Protein AF-A0A371BS45-F1 (afdb_monomer)

Structure (mmCIF, N/CA/C/O backbone):
data_AF-A0A371BS45-F1
#
_entry.id   AF-A0A371BS45-F1
#
loop_
_atom_site.group_PDB
_atom_site.id
_atom_site.type_symbol
_atom_site.label_atom_id
_atom_site.label_alt_id
_atom_site.label_comp_id
_atom_site.label_asym_id
_atom_site.label_entity_id
_atom_site.label_seq_id
_atom_site.pdbx_PDB_ins_code
_atom_site.Cartn_x
_atom_site.Cartn_y
_atom_site.Cartn_z
_atom_site.occupancy
_atom_site.B_iso_or_equiv
_atom_site.auth_seq_id
_atom_site.auth_comp_id
_atom_site.auth_asym_id
_atom_site.auth_atom_id
_atom_site.pdbx_PDB_model_num
ATOM 1 N N . MET A 1 1 ? 45.800 -14.787 -50.509 1.00 56.38 1 MET A N 1
ATOM 2 C CA . MET A 1 1 ? 44.496 -14.450 -49.910 1.00 56.38 1 MET A CA 1
ATOM 3 C C . MET A 1 1 ? 43.762 -13.624 -50.936 1.00 56.38 1 MET A C 1
ATOM 5 O O . MET A 1 1 ? 44.304 -12.609 -51.360 1.00 56.38 1 MET A O 1
ATOM 9 N N . ASP A 1 2 ? 42.643 -14.137 -51.428 1.00 78.75 2 ASP A N 1
ATOM 10 C CA . ASP A 1 2 ? 41.939 -13.562 -52.573 1.00 78.75 2 ASP A CA 1
ATOM 11 C C . ASP A 1 2 ? 41.092 -12.358 -52.126 1.00 78.75 2 ASP A C 1
ATOM 13 O O . ASP A 1 2 ? 40.588 -12.338 -51.000 1.00 78.75 2 ASP A O 1
ATOM 17 N N . ALA A 1 3 ? 40.920 -11.340 -52.973 1.00 75.44 3 ALA A N 1
ATOM 18 C CA . ALA A 1 3 ? 40.187 -10.119 -52.598 1.00 75.44 3 ALA A CA 1
ATOM 19 C C . ALA A 1 3 ? 38.734 -10.422 -52.168 1.00 75.44 3 ALA A C 1
ATOM 21 O O . ALA A 1 3 ? 38.176 -9.758 -51.293 1.00 75.44 3 ALA A O 1
ATOM 22 N N . ALA A 1 4 ? 38.147 -11.481 -52.731 1.00 75.00 4 ALA A N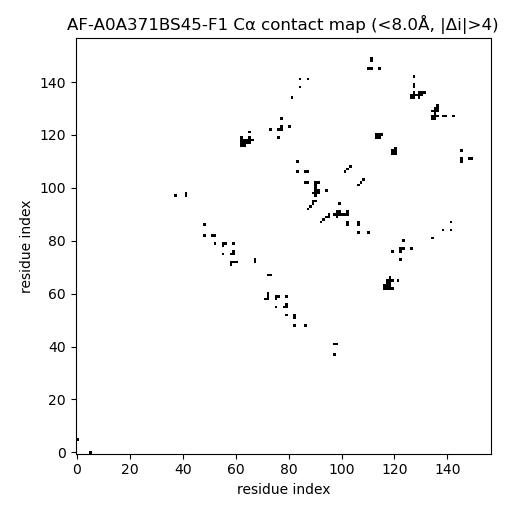 1
ATOM 23 C CA . ALA A 1 4 ? 36.830 -11.991 -52.360 1.00 75.00 4 ALA A CA 1
ATOM 24 C C . ALA A 1 4 ? 36.775 -12.535 -50.917 1.00 75.00 4 ALA A C 1
ATOM 26 O O . ALA A 1 4 ? 35.770 -12.368 -50.229 1.00 75.00 4 ALA A O 1
ATOM 27 N N . GLU A 1 5 ? 37.862 -13.138 -50.435 1.00 73.75 5 GLU A N 1
ATOM 28 C CA . GLU A 1 5 ? 37.963 -13.737 -49.101 1.00 73.75 5 GLU A CA 1
ATOM 29 C C . GLU A 1 5 ? 38.098 -12.656 -48.013 1.00 73.75 5 GLU A C 1
ATOM 31 O O . GLU A 1 5 ? 37.446 -12.730 -46.969 1.00 73.75 5 GLU A O 1
ATOM 36 N N . GLN A 1 6 ? 38.849 -11.582 -48.299 1.00 74.12 6 GLN A N 1
ATOM 37 C CA . GLN A 1 6 ? 38.902 -10.385 -47.447 1.00 74.12 6 GLN A CA 1
ATOM 38 C C . GLN A 1 6 ? 37.548 -9.668 -47.377 1.00 74.12 6 GLN A C 1
ATOM 40 O O . GLN A 1 6 ? 37.103 -9.301 -46.290 1.00 74.12 6 GLN A O 1
ATOM 45 N N . MET A 1 7 ? 36.861 -9.502 -48.511 1.00 76.25 7 MET A N 1
ATOM 46 C CA . MET A 1 7 ? 35.538 -8.867 -48.546 1.00 76.25 7 MET A CA 1
ATOM 47 C C . MET A 1 7 ? 34.486 -9.681 -47.779 1.00 76.25 7 MET A C 1
ATOM 49 O O . MET A 1 7 ? 33.660 -9.102 -47.073 1.00 76.25 7 MET A O 1
ATOM 53 N N . ALA A 1 8 ? 34.545 -11.015 -47.850 1.00 75.00 8 ALA A N 1
ATOM 54 C CA . ALA A 1 8 ? 33.664 -11.899 -47.090 1.00 75.00 8 ALA A CA 1
ATOM 55 C C . ALA A 1 8 ? 33.904 -11.806 -45.570 1.00 75.00 8 ALA A C 1
ATOM 57 O O . ALA A 1 8 ? 32.941 -11.716 -44.806 1.00 75.00 8 ALA A O 1
ATOM 58 N N . GLN A 1 9 ? 35.165 -11.754 -45.124 1.00 73.88 9 GLN A N 1
ATOM 59 C CA . GLN A 1 9 ? 35.502 -11.563 -43.707 1.00 73.88 9 GLN A CA 1
ATOM 60 C C . GLN A 1 9 ? 35.052 -10.194 -43.183 1.00 73.88 9 GLN A C 1
ATOM 62 O O . GLN A 1 9 ? 34.467 -10.111 -42.104 1.00 73.88 9 GLN A O 1
ATOM 67 N N . VAL A 1 10 ? 35.256 -9.121 -43.954 1.00 73.56 10 VAL A N 1
ATOM 68 C CA . VAL A 1 10 ? 34.788 -7.775 -43.582 1.00 73.56 10 VAL A CA 1
ATOM 69 C C . VAL A 1 10 ? 33.264 -7.745 -43.480 1.00 73.56 10 VAL A C 1
ATOM 71 O O . VAL A 1 10 ? 32.732 -7.236 -42.496 1.00 73.56 10 VAL A O 1
ATOM 74 N N . ALA A 1 11 ? 32.549 -8.344 -44.435 1.00 74.12 11 ALA A N 1
ATOM 75 C CA . ALA A 1 11 ? 31.091 -8.419 -44.397 1.00 74.12 11 ALA A CA 1
ATOM 76 C C . ALA A 1 11 ? 30.575 -9.180 -43.161 1.00 74.12 11 ALA A C 1
ATOM 78 O O . ALA A 1 11 ? 29.629 -8.715 -42.520 1.00 74.12 11 ALA A O 1
ATOM 79 N N . GLN A 1 12 ? 31.211 -10.296 -42.784 1.00 73.94 12 GLN A N 1
ATOM 80 C CA . GLN A 1 12 ? 30.879 -11.065 -41.575 1.00 73.94 12 GLN A CA 1
ATOM 81 C C . GLN A 1 12 ? 31.140 -10.276 -40.286 1.00 73.94 12 GLN A C 1
ATOM 83 O O . GLN A 1 12 ? 30.297 -10.259 -39.389 1.00 73.94 12 GLN A O 1
ATOM 88 N N . VAL A 1 13 ? 32.273 -9.573 -40.195 1.00 74.31 13 VAL A N 1
ATOM 89 C CA . VAL A 1 13 ? 32.588 -8.726 -39.035 1.00 74.31 13 VAL A CA 1
ATOM 90 C C . VAL A 1 13 ? 31.595 -7.567 -38.929 1.00 74.31 13 VAL A C 1
ATOM 92 O O . VAL A 1 13 ? 31.063 -7.314 -37.851 1.00 74.31 13 VAL A O 1
ATOM 95 N N . VAL A 1 14 ? 31.279 -6.896 -40.039 1.00 76.12 14 VAL A N 1
ATOM 96 C CA . VAL A 1 14 ? 30.334 -5.767 -40.065 1.00 76.12 14 VAL A CA 1
ATOM 97 C C . VAL A 1 14 ? 28.924 -6.211 -39.674 1.00 76.12 14 VAL A C 1
ATOM 99 O O . VAL A 1 14 ? 28.277 -5.541 -38.870 1.00 76.12 14 VAL A O 1
ATOM 102 N N . THR A 1 15 ? 28.451 -7.355 -40.175 1.00 75.44 15 THR A N 1
ATOM 103 C CA . THR A 1 15 ? 27.139 -7.907 -39.789 1.00 75.44 15 THR A CA 1
ATOM 104 C C . THR A 1 15 ? 27.108 -8.385 -38.337 1.00 75.44 15 THR A C 1
ATOM 106 O O . THR A 1 15 ? 26.114 -8.147 -37.647 1.00 75.44 15 THR A O 1
ATOM 109 N N . GLY A 1 16 ? 28.193 -8.976 -37.829 1.00 71.56 16 GLY A N 1
ATOM 110 C CA . GLY A 1 16 ? 28.329 -9.339 -36.414 1.00 71.56 16 GLY A CA 1
ATOM 111 C C . GLY A 1 16 ? 28.303 -8.121 -35.480 1.00 71.56 16 GLY A C 1
ATOM 112 O O . GLY A 1 16 ? 27.573 -8.107 -34.483 1.00 71.56 16 GLY A O 1
ATOM 113 N N . VAL A 1 17 ? 29.029 -7.057 -35.835 1.00 78.12 17 VAL A N 1
ATOM 114 C CA . VAL A 1 17 ? 29.041 -5.790 -35.085 1.00 78.12 17 VAL A CA 1
ATOM 115 C C . VAL A 1 17 ? 27.670 -5.116 -35.139 1.00 78.12 17 VAL A C 1
ATOM 117 O O . VAL A 1 17 ? 27.134 -4.745 -34.095 1.00 78.12 17 VAL A O 1
ATOM 120 N N . ALA A 1 18 ? 27.056 -5.018 -36.321 1.00 78.44 18 ALA A N 1
ATOM 121 C CA . ALA A 1 18 ? 25.726 -4.432 -36.483 1.00 78.44 18 ALA A CA 1
ATOM 122 C C . ALA A 1 18 ? 24.666 -5.174 -35.650 1.00 78.44 18 ALA A C 1
ATOM 124 O O . ALA A 1 18 ? 23.875 -4.542 -34.951 1.00 78.44 18 ALA A O 1
ATOM 125 N N . SER A 1 19 ? 24.697 -6.510 -35.648 1.00 76.88 19 SER A N 1
ATOM 126 C CA . SER A 1 19 ? 23.776 -7.335 -34.852 1.00 76.88 19 SER A CA 1
ATOM 127 C C . SER A 1 19 ? 23.952 -7.105 -33.349 1.00 76.88 19 SER A C 1
ATOM 129 O O . SER A 1 19 ? 22.969 -7.000 -32.616 1.00 76.88 19 SER A O 1
ATOM 131 N N . THR A 1 20 ? 25.196 -6.952 -32.891 1.00 79.94 20 THR A N 1
ATOM 132 C CA . THR A 1 20 ? 25.505 -6.660 -31.482 1.00 79.94 20 THR A CA 1
ATOM 133 C C . THR A 1 20 ? 24.984 -5.282 -31.070 1.00 79.94 20 THR A C 1
ATOM 135 O O . THR A 1 20 ? 24.368 -5.143 -30.014 1.00 79.94 20 THR A O 1
ATOM 138 N N . VAL A 1 21 ? 25.163 -4.265 -31.918 1.00 85.88 21 VAL A N 1
ATOM 139 C CA . VAL A 1 21 ? 24.642 -2.910 -31.672 1.00 85.88 21 VAL A CA 1
ATOM 140 C C . VAL A 1 21 ? 23.113 -2.914 -31.604 1.00 85.88 21 VAL A C 1
ATOM 142 O O . VAL A 1 21 ? 22.540 -2.327 -30.686 1.00 85.88 21 VAL A O 1
ATOM 145 N N . ILE A 1 22 ? 22.445 -3.617 -32.522 1.00 86.94 22 ILE A N 1
ATOM 146 C CA . ILE A 1 22 ? 20.981 -3.750 -32.518 1.00 86.94 22 ILE A CA 1
ATOM 147 C C . ILE A 1 22 ? 20.504 -4.456 -31.242 1.00 86.94 22 ILE A C 1
ATOM 149 O O . ILE A 1 22 ? 19.561 -3.985 -30.606 1.00 86.94 22 ILE A O 1
ATOM 153 N N . ALA A 1 23 ? 21.170 -5.534 -30.821 1.00 81.50 23 ALA A N 1
ATOM 154 C CA . ALA A 1 23 ? 20.829 -6.248 -29.592 1.00 81.50 23 ALA A CA 1
ATOM 155 C C . ALA A 1 23 ? 20.977 -5.362 -28.342 1.00 81.50 23 ALA A C 1
ATOM 157 O O . ALA A 1 23 ? 20.098 -5.359 -27.479 1.00 81.50 23 ALA A O 1
ATOM 158 N N . LEU A 1 24 ? 22.042 -4.559 -28.258 1.00 87.69 24 LEU A N 1
ATOM 159 C CA . LEU A 1 24 ? 22.250 -3.615 -27.155 1.00 87.69 24 LEU A CA 1
ATOM 160 C C . LEU A 1 24 ? 21.192 -2.504 -27.133 1.00 87.69 24 LEU A C 1
ATOM 162 O O . LEU A 1 24 ? 20.696 -2.150 -26.063 1.00 87.69 24 LEU A O 1
ATOM 166 N N . LEU A 1 25 ? 20.806 -1.980 -28.299 1.00 89.31 25 LEU A N 1
ATOM 167 C CA . LEU A 1 25 ? 19.730 -0.992 -28.408 1.00 89.31 25 LEU A CA 1
ATOM 168 C C . LEU A 1 25 ? 18.379 -1.584 -27.995 1.00 89.31 25 LEU A C 1
ATOM 170 O O . LEU A 1 25 ? 17.650 -0.957 -27.226 1.00 89.31 25 LEU A O 1
ATOM 174 N N . ALA A 1 26 ? 18.062 -2.799 -28.446 1.00 85.50 26 ALA A N 1
ATOM 175 C CA . ALA A 1 26 ? 16.847 -3.502 -28.048 1.00 85.50 26 ALA A CA 1
ATOM 176 C C . ALA A 1 26 ? 16.807 -3.734 -26.530 1.00 85.50 26 ALA A C 1
ATOM 178 O O . ALA A 1 26 ? 15.787 -3.466 -25.894 1.00 85.50 26 ALA A O 1
ATOM 179 N N . LEU A 1 27 ? 17.932 -4.138 -25.929 1.00 84.62 27 LEU A N 1
ATOM 180 C CA . LEU A 1 27 ? 18.061 -4.284 -24.480 1.00 84.62 27 LEU A CA 1
ATOM 181 C C . LEU A 1 27 ? 17.849 -2.947 -23.755 1.00 84.62 27 LEU A C 1
ATOM 183 O O . LEU A 1 27 ? 17.107 -2.887 -22.775 1.00 84.62 27 LEU A O 1
ATOM 187 N N . ALA A 1 28 ? 18.448 -1.860 -24.245 1.00 86.06 28 ALA A N 1
ATOM 188 C CA . ALA A 1 28 ? 18.282 -0.532 -23.660 1.00 86.06 28 ALA A CA 1
ATOM 189 C C . ALA A 1 28 ? 16.818 -0.055 -23.710 1.00 86.06 28 ALA A C 1
ATOM 191 O O . ALA A 1 28 ? 16.301 0.477 -22.721 1.00 86.06 28 ALA A O 1
ATOM 192 N N . VAL A 1 29 ? 16.128 -0.281 -24.833 1.00 88.44 29 VAL A N 1
ATOM 193 C CA . VAL A 1 29 ? 14.698 0.028 -24.988 1.00 88.44 29 VAL A CA 1
ATOM 194 C C . VAL A 1 29 ? 13.851 -0.833 -24.052 1.00 88.44 29 VAL A C 1
ATOM 196 O O . VAL A 1 29 ? 12.984 -0.291 -23.367 1.00 88.44 29 VAL A O 1
ATOM 199 N N . ALA A 1 30 ? 14.132 -2.134 -23.953 1.00 79.88 30 ALA A N 1
ATOM 200 C CA . ALA A 1 30 ? 13.423 -3.043 -23.055 1.00 79.88 30 ALA A CA 1
ATOM 201 C C . ALA A 1 30 ? 13.561 -2.614 -21.584 1.00 79.88 30 ALA A C 1
ATOM 203 O O . ALA A 1 30 ? 12.558 -2.492 -20.884 1.00 79.88 30 ALA A O 1
ATOM 204 N N . VAL A 1 31 ? 14.776 -2.27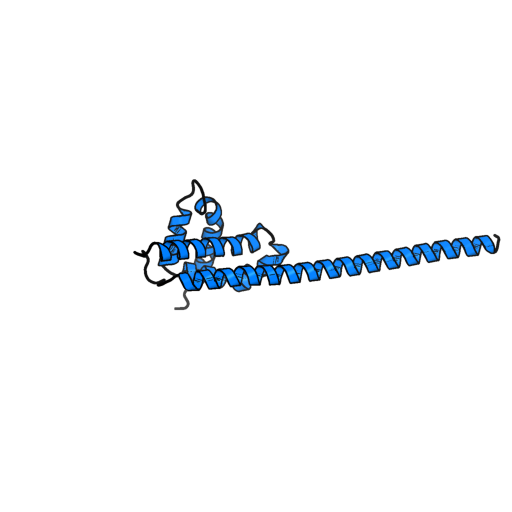8 -21.134 1.00 87.12 31 VAL A N 1
ATOM 205 C CA . VAL A 1 31 ? 15.027 -1.785 -19.767 1.00 87.12 31 VAL A CA 1
ATOM 206 C C . VAL A 1 31 ? 14.294 -0.468 -19.503 1.00 87.12 31 VAL A C 1
ATOM 208 O O . VAL A 1 31 ? 13.707 -0.279 -18.436 1.00 87.12 31 VAL A O 1
ATOM 211 N N . ARG A 1 32 ? 14.298 0.462 -20.465 1.00 87.69 32 ARG A N 1
ATOM 212 C CA . ARG A 1 32 ? 13.576 1.736 -20.331 1.00 87.69 32 ARG A CA 1
ATOM 213 C C . ARG A 1 32 ? 12.060 1.531 -20.283 1.00 87.69 32 ARG A C 1
ATOM 215 O O . ARG A 1 32 ? 11.383 2.211 -19.512 1.00 87.69 32 ARG A O 1
ATOM 222 N N . SER A 1 33 ? 11.542 0.612 -21.093 1.00 84.00 33 SER A N 1
ATOM 223 C CA . SER A 1 33 ? 10.125 0.247 -21.118 1.00 84.00 33 SER A CA 1
ATOM 224 C C . SER A 1 33 ? 9.690 -0.385 -19.796 1.00 84.00 33 SER A C 1
ATOM 226 O O . SER A 1 33 ? 8.676 0.028 -19.241 1.00 84.00 33 SER A O 1
ATOM 228 N N . ASP A 1 34 ? 10.485 -1.309 -19.244 1.00 81.31 34 ASP A N 1
ATOM 229 C CA . ASP A 1 34 ? 10.216 -1.935 -17.942 1.00 81.31 34 ASP A CA 1
ATOM 230 C C . ASP A 1 34 ? 10.141 -0.886 -16.823 1.00 81.31 34 ASP A C 1
ATOM 232 O O . ASP A 1 34 ? 9.186 -0.858 -16.049 1.00 81.31 34 ASP A O 1
ATOM 236 N N . ARG A 1 35 ? 11.086 0.066 -16.789 1.00 81.69 35 ARG A N 1
ATOM 237 C CA . ARG A 1 35 ? 11.066 1.164 -15.806 1.00 81.69 35 ARG A CA 1
ATOM 238 C C . ARG A 1 35 ? 9.795 2.010 -15.896 1.00 81.69 35 ARG A C 1
ATOM 240 O O . ARG A 1 35 ? 9.151 2.238 -14.875 1.00 81.69 35 ARG A O 1
ATOM 247 N N . ARG A 1 36 ? 9.401 2.427 -17.105 1.00 81.81 36 ARG A N 1
ATOM 248 C CA . ARG A 1 36 ? 8.162 3.199 -17.313 1.00 81.81 36 ARG A CA 1
ATOM 249 C C . ARG A 1 36 ? 6.911 2.404 -16.950 1.00 81.81 36 ARG A C 1
ATOM 251 O O . ARG A 1 36 ? 5.984 2.963 -16.376 1.00 81.81 36 ARG A O 1
ATOM 258 N N . SER A 1 37 ? 6.884 1.110 -17.263 1.00 78.56 37 SER A N 1
ATOM 259 C CA . SER A 1 37 ? 5.768 0.232 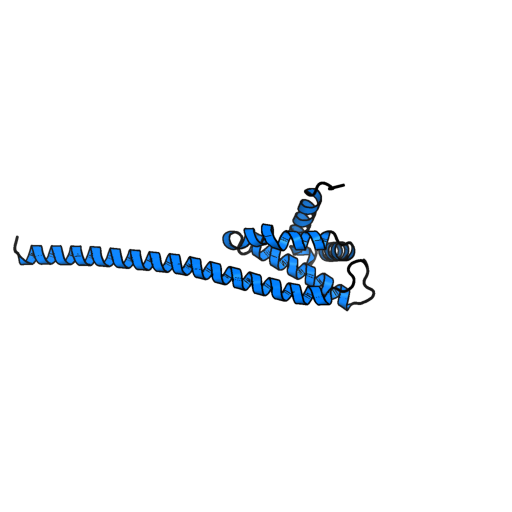-16.906 1.00 78.56 37 SER A CA 1
ATOM 260 C C . SER A 1 37 ? 5.611 0.125 -15.387 1.00 78.56 37 SER A C 1
ATOM 262 O O . SER A 1 37 ? 4.501 0.273 -14.877 1.00 78.56 37 SER A O 1
ATOM 264 N N . ARG A 1 38 ? 6.720 -0.015 -14.647 1.00 80.38 38 ARG A N 1
ATOM 265 C CA . ARG A 1 38 ? 6.704 -0.004 -13.177 1.00 80.38 38 ARG A CA 1
ATOM 266 C C . ARG A 1 38 ? 6.196 1.318 -12.612 1.00 80.38 38 ARG A C 1
ATOM 268 O O . ARG A 1 38 ? 5.421 1.300 -11.665 1.00 80.38 38 ARG A O 1
ATOM 275 N N . GLU A 1 39 ? 6.610 2.456 -13.165 1.00 81.88 39 GLU A N 1
ATOM 276 C CA . GLU A 1 39 ? 6.111 3.772 -12.736 1.00 81.88 39 GLU A CA 1
ATOM 277 C C . GLU A 1 39 ? 4.603 3.918 -12.968 1.00 81.88 39 GLU A C 1
ATOM 279 O O . GLU A 1 39 ? 3.881 4.326 -12.059 1.00 81.88 39 GLU A O 1
ATOM 284 N N . ALA A 1 40 ? 4.110 3.519 -14.143 1.00 80.81 40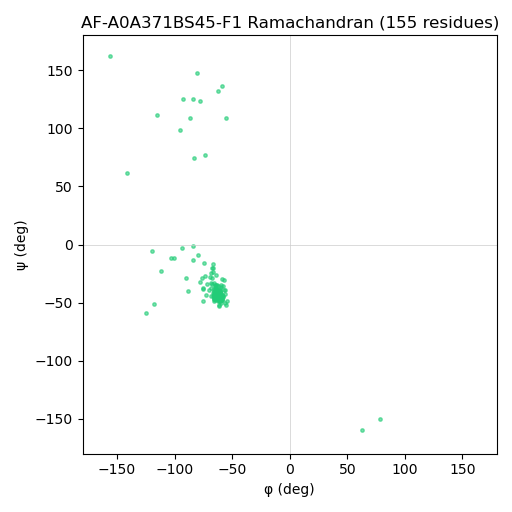 ALA A N 1
ATOM 285 C CA . ALA A 1 40 ? 2.682 3.547 -14.453 1.00 80.81 40 ALA A CA 1
ATOM 286 C C . ALA A 1 40 ? 1.874 2.649 -13.503 1.00 80.81 40 ALA A C 1
ATOM 288 O O . ALA A 1 40 ? 0.852 3.081 -12.968 1.00 80.81 40 ALA A O 1
ATOM 289 N N . LEU A 1 41 ? 2.371 1.437 -13.228 1.00 81.88 41 LEU A N 1
ATOM 290 C CA . LEU A 1 41 ? 1.761 0.525 -12.263 1.00 81.88 41 LEU A CA 1
ATOM 291 C C . LEU A 1 41 ? 1.723 1.142 -10.860 1.00 81.88 41 LEU A C 1
ATOM 293 O O . LEU A 1 41 ? 0.706 1.043 -10.181 1.00 81.88 41 LEU A O 1
ATOM 297 N N . LYS A 1 42 ? 2.793 1.830 -10.433 1.00 80.88 42 LYS A N 1
ATOM 298 C CA . LYS A 1 42 ? 2.819 2.496 -9.124 1.00 80.88 42 LYS A CA 1
ATOM 299 C C . LYS A 1 42 ? 1.734 3.556 -8.990 1.00 80.88 42 LYS A C 1
ATOM 301 O O . LYS A 1 42 ? 1.017 3.568 -7.992 1.00 80.88 42 LYS A O 1
ATOM 306 N N . VAL A 1 43 ? 1.611 4.420 -9.997 1.00 84.94 43 VAL A N 1
ATOM 307 C CA . VAL A 1 43 ? 0.596 5.481 -10.025 1.00 84.94 43 VAL A CA 1
ATOM 308 C C . VAL A 1 43 ? -0.806 4.879 -10.029 1.00 84.94 43 VAL A C 1
ATOM 310 O O . VAL A 1 43 ? -1.656 5.316 -9.259 1.00 84.94 43 VAL A O 1
ATOM 313 N N . GLN A 1 44 ? -1.046 3.849 -10.841 1.00 85.75 44 GLN A N 1
ATOM 314 C CA . GLN A 1 44 ? -2.346 3.187 -10.902 1.00 85.75 44 GLN A CA 1
ATOM 315 C C . GLN A 1 44 ? -2.728 2.550 -9.560 1.00 85.75 44 GLN A C 1
ATOM 317 O O . GLN A 1 44 ? -3.833 2.791 -9.077 1.00 85.75 44 GLN A O 1
ATOM 322 N N . THR A 1 45 ? -1.824 1.789 -8.938 1.00 81.75 45 THR A N 1
ATOM 323 C CA . THR A 1 45 ? -2.065 1.177 -7.623 1.00 81.75 45 THR A CA 1
ATOM 324 C C . THR A 1 45 ? -2.326 2.244 -6.563 1.00 81.75 45 THR A C 1
ATOM 326 O O . THR A 1 45 ? -3.277 2.118 -5.797 1.00 81.75 45 THR A O 1
ATOM 329 N N . TYR A 1 46 ? -1.547 3.330 -6.550 1.00 83.31 46 TYR A N 1
ATOM 330 C CA . TYR A 1 46 ? -1.778 4.452 -5.640 1.00 83.31 46 TYR A CA 1
ATOM 331 C C . TYR A 1 46 ? -3.168 5.074 -5.833 1.00 83.31 46 TYR A C 1
ATOM 333 O O . TYR A 1 46 ? -3.892 5.267 -4.860 1.00 83.31 46 TYR A O 1
ATOM 341 N N . LEU A 1 47 ? -3.572 5.354 -7.076 1.00 86.44 47 LEU A N 1
ATOM 342 C CA . LEU A 1 47 ? -4.884 5.935 -7.371 1.00 86.44 47 LEU A CA 1
ATOM 343 C C . LEU A 1 47 ? -6.032 4.995 -6.983 1.00 86.44 47 LEU A C 1
ATOM 345 O O . LEU A 1 47 ? -7.034 5.453 -6.437 1.00 86.44 47 LEU A O 1
ATOM 349 N N . GLN A 1 48 ? -5.883 3.690 -7.221 1.00 84.38 48 GLN A N 1
ATOM 350 C CA . GLN A 1 48 ? -6.872 2.687 -6.824 1.00 84.38 48 GLN A CA 1
ATOM 351 C C . GLN A 1 48 ? -7.023 2.607 -5.304 1.00 84.38 48 GLN A C 1
ATOM 353 O O . GLN A 1 48 ? -8.149 2.611 -4.805 1.00 84.38 48 GLN A O 1
ATOM 358 N N . LEU A 1 49 ? -5.906 2.580 -4.570 1.00 84.44 49 LEU A N 1
ATOM 359 C CA . LEU A 1 49 ? -5.926 2.604 -3.109 1.00 84.44 49 LEU A CA 1
ATOM 360 C C . LEU A 1 49 ? -6.580 3.897 -2.611 1.00 84.44 49 LEU A C 1
ATOM 362 O O . LEU A 1 49 ? -7.538 3.859 -1.844 1.00 84.44 49 LEU A O 1
ATOM 366 N N . ARG A 1 50 ? -6.163 5.044 -3.154 1.00 83.88 50 ARG A N 1
ATOM 367 C CA . ARG A 1 50 ? -6.695 6.347 -2.756 1.00 83.88 50 ARG A CA 1
ATOM 368 C C . ARG A 1 50 ? -8.196 6.493 -3.015 1.00 83.88 50 ARG A C 1
ATOM 370 O O . ARG A 1 50 ? -8.882 7.084 -2.186 1.00 83.88 50 ARG A O 1
ATOM 377 N N . SER A 1 51 ? -8.709 5.976 -4.131 1.00 82.69 51 SER A N 1
ATOM 378 C CA . SER A 1 51 ? -10.149 6.005 -4.427 1.00 82.69 51 SER A CA 1
ATOM 379 C C . SER A 1 51 ? -10.943 5.227 -3.379 1.00 82.69 51 SER A C 1
ATOM 381 O O . SER A 1 51 ? -11.888 5.766 -2.808 1.00 82.69 51 SER A O 1
ATOM 383 N N . ARG A 1 52 ? -10.503 4.002 -3.056 1.00 80.81 52 ARG A N 1
ATOM 384 C CA . ARG A 1 52 ? -11.137 3.167 -2.024 1.00 80.81 52 ARG A CA 1
ATOM 385 C C . ARG A 1 52 ? -11.100 3.831 -0.651 1.00 80.81 52 ARG A C 1
ATOM 387 O O . ARG A 1 52 ? -12.092 3.800 0.068 1.00 80.81 52 ARG A O 1
ATOM 394 N N . PHE A 1 53 ? -9.989 4.482 -0.305 1.00 83.50 53 PHE A N 1
ATOM 395 C CA . PHE A 1 53 ? -9.898 5.245 0.937 1.00 83.50 53 PHE A CA 1
ATOM 396 C C . PHE A 1 53 ? -10.964 6.342 1.019 1.00 83.50 53 PHE A C 1
ATOM 398 O O . PHE A 1 53 ? -11.587 6.509 2.061 1.00 83.50 53 PHE A O 1
ATOM 405 N N . ILE A 1 54 ? -11.175 7.104 -0.060 1.00 82.56 54 ILE A N 1
ATOM 406 C CA . ILE A 1 54 ? -12.151 8.205 -0.076 1.00 82.56 54 ILE A CA 1
ATOM 407 C C . ILE A 1 54 ? -13.577 7.680 0.126 1.00 82.56 54 ILE A C 1
ATOM 409 O O . ILE A 1 54 ? -14.356 8.319 0.830 1.00 82.56 54 ILE A O 1
ATOM 413 N N . GLU A 1 55 ? -13.906 6.531 -0.464 1.00 82.06 55 GLU A N 1
ATOM 414 C CA . GLU A 1 55 ? -15.192 5.853 -0.260 1.00 82.06 55 GLU A CA 1
ATOM 415 C C . GLU A 1 55 ? -15.369 5.472 1.216 1.00 82.06 55 GLU A C 1
ATOM 417 O O . GLU A 1 55 ? -16.306 5.930 1.861 1.00 82.06 55 GLU A O 1
ATOM 422 N N . ILE A 1 56 ? -14.395 4.768 1.798 1.00 82.06 56 ILE A N 1
ATOM 423 C CA . ILE A 1 56 ? -14.441 4.349 3.207 1.00 82.06 56 ILE A CA 1
ATOM 424 C C . ILE A 1 56 ? -14.492 5.550 4.163 1.00 82.06 56 ILE A C 1
ATOM 426 O O . ILE A 1 56 ? -15.205 5.526 5.165 1.00 82.06 56 ILE A O 1
ATOM 430 N N . TYR A 1 57 ? -13.736 6.611 3.871 1.00 78.38 57 TYR A N 1
ATOM 431 C CA . TYR A 1 57 ? -13.680 7.811 4.704 1.00 78.38 57 TYR A CA 1
ATOM 432 C C . TYR A 1 57 ? -15.016 8.548 4.766 1.00 78.38 57 TYR A C 1
ATOM 434 O O . TYR A 1 57 ? -15.369 9.088 5.812 1.00 78.38 57 TYR A O 1
ATOM 442 N N . ARG A 1 58 ? -15.783 8.546 3.674 1.00 80.19 58 ARG A N 1
ATOM 443 C CA . ARG A 1 58 ? -17.137 9.113 3.663 1.00 80.19 58 ARG A CA 1
ATOM 444 C C . ARG A 1 58 ? -18.096 8.337 4.562 1.00 80.19 58 ARG A C 1
ATOM 446 O O . ARG A 1 58 ? -18.950 8.952 5.195 1.00 80.19 58 ARG A O 1
ATOM 453 N N . ASP A 1 59 ? -17.899 7.029 4.667 1.00 82.88 59 ASP A N 1
ATOM 454 C CA . ASP A 1 59 ? -18.806 6.122 5.372 1.00 82.88 59 ASP A CA 1
ATOM 455 C C . ASP A 1 59 ? -18.401 5.879 6.839 1.00 82.88 59 ASP A C 1
ATOM 457 O O . ASP A 1 59 ? -19.093 5.171 7.573 1.00 82.88 59 ASP A O 1
ATOM 461 N N . LEU A 1 60 ? -17.275 6.449 7.285 1.00 77.12 60 LEU A N 1
ATOM 462 C CA . LEU A 1 60 ? -16.686 6.214 8.610 1.00 77.12 60 LEU A CA 1
ATOM 463 C C . LEU A 1 60 ? -17.539 6.747 9.776 1.00 77.12 60 LEU A C 1
ATOM 465 O O . LEU A 1 60 ? -17.431 6.223 10.889 1.00 77.12 60 LEU A O 1
ATOM 469 N N . GLY A 1 61 ? -18.407 7.731 9.519 1.00 72.56 61 GLY A N 1
ATOM 470 C CA . GLY A 1 61 ? -19.270 8.338 10.536 1.00 72.56 61 GLY A CA 1
ATOM 471 C C . GLY A 1 61 ? -18.486 9.045 11.654 1.00 72.56 61 GLY A C 1
ATOM 472 O O . GLY A 1 61 ? -17.320 9.389 11.459 1.00 72.56 61 GLY A O 1
ATOM 473 N N . PRO A 1 62 ? -19.101 9.280 12.830 1.00 73.19 62 PRO A N 1
ATOM 474 C CA . PRO A 1 62 ? -18.420 9.843 13.998 1.00 73.19 62 PRO A CA 1
ATOM 475 C C . PRO A 1 62 ? -17.297 8.915 14.483 1.00 73.19 62 PRO A C 1
ATOM 477 O O . PRO A 1 62 ? -17.499 7.706 14.646 1.00 73.19 62 PRO A O 1
ATOM 480 N N . ILE A 1 63 ? -16.106 9.466 14.723 1.00 74.19 63 ILE A N 1
ATOM 481 C CA . ILE A 1 63 ? -14.888 8.700 15.061 1.00 74.19 63 ILE A CA 1
ATOM 482 C C . ILE A 1 63 ? -14.580 8.784 16.571 1.00 74.19 63 ILE A C 1
ATOM 484 O O . ILE A 1 63 ? -13.803 7.995 17.110 1.00 74.19 63 ILE A O 1
ATOM 488 N N . GLU A 1 64 ? -15.254 9.681 17.284 1.00 73.94 64 GLU A N 1
ATOM 489 C CA . GLU A 1 64 ? -15.146 9.884 18.728 1.00 73.94 64 GLU A CA 1
ATOM 490 C C . GLU A 1 64 ? -15.830 8.755 19.523 1.00 73.94 64 GLU A C 1
ATOM 492 O O . GLU A 1 64 ? -15.440 8.437 20.648 1.00 73.94 64 GLU A O 1
ATOM 497 N N . GLU A 1 65 ? -16.837 8.103 18.935 1.00 72.88 65 GLU A N 1
ATOM 498 C CA . GLU A 1 65 ? -17.653 7.090 19.607 1.00 72.88 65 GLU A CA 1
ATOM 499 C C . GLU A 1 65 ? -17.030 5.691 19.527 1.00 72.88 65 GLU A C 1
ATOM 501 O O . GLU A 1 65 ? -17.041 5.035 18.481 1.00 72.88 65 GLU A O 1
ATOM 506 N N . VAL A 1 66 ? -16.532 5.179 20.656 1.00 65.12 66 VAL A N 1
ATOM 507 C CA . VAL A 1 66 ? -15.854 3.869 20.726 1.00 65.12 66 VAL A CA 1
ATOM 508 C C . VAL A 1 66 ? -16.766 2.702 20.335 1.00 65.12 66 VAL A C 1
ATOM 510 O O . VAL A 1 66 ? -16.320 1.754 19.686 1.00 65.12 66 VAL A O 1
ATOM 513 N N . LYS A 1 67 ? -18.053 2.777 20.680 1.00 65.94 67 LYS A N 1
ATOM 514 C CA . LYS A 1 67 ? -19.066 1.796 20.286 1.00 65.94 67 LYS A CA 1
ATOM 515 C C . LYS A 1 67 ? -20.073 2.486 19.376 1.00 65.94 67 LYS A C 1
ATOM 517 O O . LYS A 1 67 ? -20.799 3.339 19.868 1.00 65.94 67 LYS A O 1
ATOM 522 N N . PRO A 1 68 ? -20.122 2.144 18.083 1.00 60.38 68 PRO A N 1
ATOM 523 C CA . PRO A 1 68 ? -21.196 2.627 17.249 1.00 60.38 68 PRO A CA 1
ATOM 524 C C . PRO A 1 68 ? -22.439 1.785 17.551 1.00 60.38 68 PRO A C 1
ATOM 526 O O . PRO A 1 68 ? -22.408 0.561 17.401 1.00 60.38 68 PRO A O 1
ATOM 529 N N . ASP A 1 69 ? -23.534 2.430 17.945 1.00 65.25 69 ASP A N 1
ATOM 530 C CA . ASP A 1 69 ? -24.844 1.768 18.035 1.00 65.25 69 ASP A CA 1
ATOM 531 C C . ASP A 1 69 ? -25.362 1.371 16.634 1.00 65.25 69 ASP A C 1
ATOM 533 O O . ASP A 1 69 ? -26.220 0.499 16.495 1.00 65.25 69 ASP A O 1
ATOM 537 N N . ASN A 1 70 ? -24.780 1.959 15.578 1.00 79.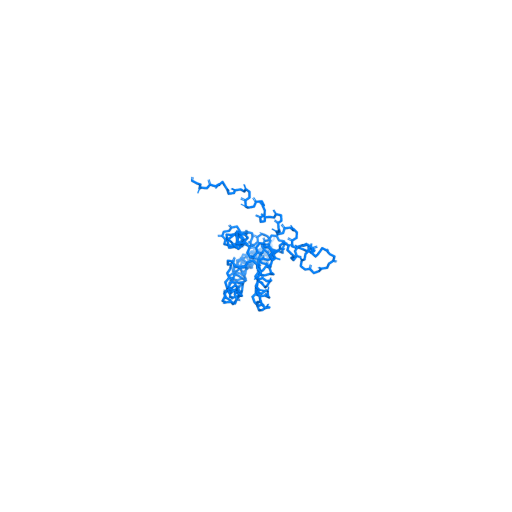50 70 ASN A N 1
ATOM 538 C CA . ASN A 1 70 ? -25.053 1.649 14.178 1.00 79.50 70 ASN A CA 1
ATOM 539 C C . ASN A 1 70 ? -24.078 0.587 13.612 1.00 79.50 70 ASN A C 1
ATOM 541 O O . ASN A 1 70 ? -22.855 0.759 13.603 1.00 79.50 70 ASN A O 1
ATOM 545 N N . ILE A 1 71 ? -24.642 -0.497 13.068 1.00 83.69 71 ILE A N 1
ATOM 546 C CA . ILE A 1 71 ? -23.918 -1.578 12.378 1.00 83.69 71 ILE A CA 1
ATOM 547 C C . ILE A 1 71 ? -23.109 -1.055 11.182 1.00 83.69 71 ILE A C 1
ATOM 549 O O . ILE A 1 71 ? -22.004 -1.544 10.946 1.00 83.69 71 ILE A O 1
ATOM 553 N N . GLU A 1 72 ? -23.612 -0.059 10.455 1.00 84.00 72 GLU A N 1
ATOM 554 C CA . GLU A 1 72 ? -22.945 0.516 9.281 1.00 84.00 72 GLU A CA 1
ATOM 555 C C . GLU A 1 72 ? -21.586 1.105 9.659 1.00 84.00 72 GLU A C 1
ATOM 557 O O . GLU A 1 72 ? -20.571 0.730 9.081 1.00 84.00 72 GLU A O 1
ATOM 562 N N . PHE A 1 73 ? -21.521 1.914 10.722 1.00 83.12 73 PHE A N 1
ATOM 563 C CA . PHE A 1 73 ? -20.254 2.480 11.193 1.00 83.12 73 PHE A CA 1
ATOM 564 C C . PHE A 1 73 ? -19.277 1.404 11.661 1.00 83.12 73 PHE A C 1
ATOM 566 O O . PHE A 1 73 ? -18.069 1.528 11.453 1.00 83.12 73 PHE A O 1
ATOM 573 N N . LYS A 1 74 ? -19.768 0.313 12.263 1.00 84.06 74 LYS A N 1
ATOM 574 C CA . LYS A 1 74 ? -18.907 -0.825 12.603 1.00 84.06 74 LYS A CA 1
ATOM 575 C C . LYS A 1 74 ? -18.278 -1.430 11.345 1.00 84.06 74 LYS A C 1
ATOM 577 O O . LYS A 1 74 ? -17.078 -1.694 11.357 1.00 84.06 74 LYS A O 1
ATOM 582 N N . LEU A 1 75 ? -19.060 -1.641 10.286 1.00 85.06 75 LEU A N 1
ATOM 583 C CA . LEU A 1 75 ? -18.574 -2.196 9.021 1.00 85.06 75 LEU A CA 1
ATOM 584 C C . LEU A 1 75 ? -17.606 -1.241 8.313 1.00 85.06 75 LEU A C 1
ATOM 586 O O . LEU A 1 75 ? -16.554 -1.690 7.866 1.00 85.06 75 LEU A O 1
ATOM 590 N N . SER A 1 76 ? -17.883 0.063 8.294 1.00 87.00 76 SER A N 1
ATOM 591 C CA . SER A 1 76 ? -16.981 1.070 7.719 1.00 87.00 76 SER A CA 1
ATOM 592 C C . SER A 1 76 ? -15.633 1.117 8.440 1.00 87.00 76 SER A C 1
ATOM 594 O O . SER A 1 76 ? -14.580 1.158 7.805 1.00 87.00 76 SER A O 1
ATOM 596 N N . ARG A 1 77 ? -15.633 1.028 9.777 1.00 89.06 77 ARG A N 1
ATOM 597 C CA . ARG A 1 77 ? -14.400 0.950 10.582 1.00 89.06 77 ARG A CA 1
ATOM 598 C C . ARG A 1 77 ? -13.613 -0.332 10.311 1.00 89.06 77 ARG A C 1
ATOM 600 O O . ARG A 1 77 ? -12.388 -0.293 10.264 1.00 89.06 77 ARG A O 1
ATOM 607 N N . GLN A 1 78 ? -14.296 -1.454 10.083 1.00 89.31 78 GLN A N 1
ATOM 608 C CA . GLN A 1 78 ? -13.627 -2.683 9.655 1.00 89.31 78 GLN A CA 1
ATOM 609 C C . GLN A 1 78 ? -13.021 -2.515 8.260 1.00 89.31 78 GLN A C 1
ATOM 611 O O . GLN A 1 78 ? -11.844 -2.812 8.076 1.00 89.31 78 GLN A O 1
ATOM 616 N N . ALA A 1 79 ? -13.792 -1.999 7.297 1.00 89.19 79 ALA A N 1
ATOM 617 C CA . ALA A 1 79 ? -13.340 -1.750 5.929 1.00 89.19 79 ALA A CA 1
ATOM 618 C C . ALA A 1 79 ? -12.102 -0.843 5.891 1.00 89.19 79 ALA A C 1
ATOM 620 O O . ALA A 1 79 ? -11.162 -1.123 5.150 1.00 89.19 79 ALA A O 1
ATOM 621 N N . TYR A 1 80 ? -12.056 0.175 6.756 1.00 91.12 80 TYR A N 1
ATOM 622 C CA . TYR A 1 80 ? -10.873 1.006 6.965 1.00 91.12 80 TYR A CA 1
ATOM 623 C C . TYR A 1 80 ? -9.635 0.173 7.313 1.00 91.12 80 TYR A C 1
ATOM 625 O O . TYR A 1 80 ? -8.595 0.325 6.677 1.00 91.12 80 TYR A O 1
ATOM 633 N N . TRP A 1 81 ? -9.732 -0.754 8.267 1.00 92.69 81 TRP A N 1
ATOM 634 C CA . TRP A 1 81 ? -8.585 -1.574 8.658 1.00 92.69 81 TRP A CA 1
ATOM 635 C C . TRP A 1 81 ? -8.185 -2.619 7.621 1.00 92.69 81 TRP A C 1
ATOM 637 O O . TRP A 1 81 ? -6.989 -2.850 7.444 1.00 92.69 81 TRP A O 1
ATOM 647 N N . TYR A 1 82 ? -9.142 -3.197 6.892 1.00 90.69 82 TYR A N 1
ATOM 648 C CA . TYR A 1 82 ? -8.834 -4.020 5.718 1.00 90.69 82 TYR A CA 1
ATOM 649 C C . TYR A 1 82 ? -8.058 -3.219 4.673 1.00 90.69 82 TYR A C 1
ATOM 651 O O . TYR A 1 82 ? -7.054 -3.696 4.152 1.00 90.69 82 TYR A O 1
ATOM 659 N N . HIS A 1 83 ? -8.468 -1.977 4.426 1.00 91.81 83 HIS A N 1
ATOM 660 C CA . HIS A 1 83 ? -7.797 -1.111 3.471 1.00 91.81 83 HIS A CA 1
ATOM 661 C C . HIS A 1 83 ? -6.373 -0.738 3.904 1.00 91.81 83 HIS A C 1
ATOM 663 O O . HIS A 1 83 ? -5.437 -0.886 3.122 1.00 91.81 83 HIS A O 1
ATOM 669 N N . VAL A 1 84 ? -6.186 -0.336 5.164 1.00 93.19 84 VAL A N 1
ATOM 670 C CA . VAL A 1 84 ? -4.851 -0.061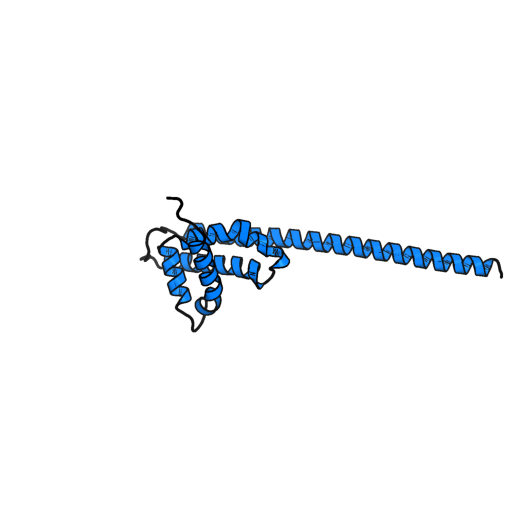 5.723 1.00 93.19 84 VAL A CA 1
ATOM 671 C C . VAL A 1 84 ? -3.962 -1.306 5.667 1.00 93.19 84 VAL A C 1
ATOM 673 O O . VAL A 1 84 ? -2.761 -1.207 5.409 1.00 93.19 84 VAL A O 1
ATOM 676 N N . TRP A 1 85 ? -4.532 -2.494 5.887 1.00 93.25 85 TRP A N 1
ATOM 677 C CA . TRP A 1 85 ? -3.788 -3.739 5.740 1.00 93.25 85 TRP A CA 1
ATOM 678 C C . TRP A 1 85 ? -3.368 -3.994 4.293 1.00 93.25 85 TRP A C 1
ATOM 680 O O . TRP A 1 85 ? -2.209 -4.344 4.080 1.00 93.25 85 TRP A O 1
ATOM 690 N N . ASP A 1 86 ? -4.241 -3.770 3.308 1.00 91.38 86 ASP A N 1
ATOM 691 C CA . ASP A 1 86 ? -3.887 -3.891 1.888 1.00 91.38 86 ASP A CA 1
ATOM 692 C C . ASP A 1 86 ? -2.729 -2.948 1.528 1.00 91.38 86 ASP A C 1
ATOM 694 O O . ASP A 1 86 ? -1.746 -3.374 0.915 1.00 91.38 86 ASP A O 1
ATOM 698 N N . GLU A 1 87 ? -2.801 -1.681 1.952 1.00 91.75 87 GLU A N 1
ATOM 699 C CA . GLU A 1 87 ? -1.734 -0.693 1.751 1.00 91.75 87 GLU A CA 1
ATOM 700 C C . GLU A 1 87 ? -0.408 -1.183 2.345 1.00 91.75 87 GLU A C 1
ATOM 702 O O . GLU A 1 87 ? 0.625 -1.210 1.664 1.00 91.75 87 GLU A O 1
ATOM 707 N N . TRP A 1 88 ? -0.438 -1.619 3.605 1.00 94.12 88 TRP A N 1
ATOM 708 C CA . TRP A 1 88 ? 0.736 -2.121 4.305 1.00 94.12 88 TRP A CA 1
ATOM 709 C C . TRP A 1 88 ? 1.308 -3.379 3.646 1.00 94.12 88 TRP A C 1
ATOM 711 O O . TRP A 1 88 ? 2.518 -3.468 3.420 1.00 94.12 88 TRP A O 1
ATOM 721 N N . TYR A 1 89 ? 0.454 -4.347 3.321 1.00 91.94 89 TYR A N 1
ATOM 722 C CA . TYR A 1 89 ? 0.844 -5.637 2.767 1.00 91.94 89 TYR A CA 1
ATOM 723 C C . TYR A 1 89 ? 1.450 -5.476 1.374 1.00 91.94 89 TYR A C 1
ATOM 725 O O . TYR A 1 89 ? 2.516 -6.031 1.093 1.00 91.94 89 TYR A O 1
ATOM 733 N N . ILE A 1 90 ? 0.835 -4.658 0.516 1.00 89.69 90 ILE A N 1
ATOM 734 C CA . ILE A 1 90 ? 1.367 -4.358 -0.816 1.00 89.69 90 ILE A CA 1
ATOM 735 C C . ILE A 1 90 ? 2.755 -3.720 -0.697 1.00 89.69 90 ILE A C 1
ATOM 737 O O . ILE A 1 90 ? 3.701 -4.157 -1.361 1.00 89.69 90 ILE A O 1
ATOM 741 N N . CYS A 1 91 ? 2.896 -2.729 0.185 1.00 90.69 91 CYS A N 1
ATOM 742 C CA . CYS A 1 91 ? 4.124 -1.952 0.305 1.00 90.69 91 CYS A CA 1
ATOM 743 C C . CYS A 1 91 ? 5.265 -2.676 1.028 1.00 90.69 91 CYS A C 1
ATOM 745 O O . CYS A 1 91 ? 6.426 -2.382 0.748 1.00 90.69 91 CYS A O 1
ATOM 747 N N . ASN A 1 92 ? 4.970 -3.594 1.952 1.00 89.69 92 ASN A N 1
ATOM 748 C CA . ASN A 1 92 ? 5.987 -4.227 2.800 1.00 89.69 92 ASN A CA 1
ATOM 749 C C . ASN A 1 92 ? 6.204 -5.718 2.507 1.00 89.69 92 ASN A C 1
ATOM 751 O O . ASN A 1 92 ? 7.272 -6.244 2.822 1.00 89.69 92 ASN A O 1
ATOM 755 N N . ARG A 1 93 ? 5.230 -6.413 1.906 1.00 89.00 93 ARG A N 1
ATOM 756 C CA . ARG A 1 93 ? 5.303 -7.861 1.649 1.00 89.00 93 ARG A CA 1
ATOM 757 C C . ARG A 1 93 ? 5.265 -8.202 0.163 1.00 89.00 93 ARG A C 1
ATOM 759 O O . ARG A 1 93 ? 6.145 -8.926 -0.292 1.00 89.00 93 ARG A O 1
ATOM 766 N N . LEU A 1 94 ? 4.289 -7.688 -0.587 1.00 87.94 94 LEU A N 1
ATOM 767 C CA . LEU A 1 94 ? 4.066 -8.106 -1.977 1.00 87.94 94 LEU A CA 1
ATOM 768 C C . LEU A 1 94 ? 5.099 -7.518 -2.948 1.00 87.94 94 LEU A C 1
ATOM 770 O O . LEU A 1 94 ? 5.670 -8.248 -3.754 1.00 87.94 94 LEU A O 1
ATOM 774 N N . ALA A 1 95 ? 5.343 -6.208 -2.876 1.00 86.00 95 ALA A N 1
ATOM 775 C CA . ALA A 1 95 ? 6.243 -5.513 -3.798 1.00 86.00 95 ALA A CA 1
ATOM 776 C C . ALA A 1 95 ? 7.078 -4.423 -3.084 1.00 86.00 95 ALA A C 1
ATOM 778 O O . ALA A 1 95 ? 6.991 -3.230 -3.394 1.00 86.00 95 ALA A O 1
ATOM 779 N N . PRO A 1 96 ? 7.920 -4.811 -2.104 1.00 88.69 96 PRO A N 1
ATOM 780 C CA . PRO A 1 96 ? 8.630 -3.861 -1.249 1.00 88.69 96 PRO A CA 1
ATOM 781 C C . PRO A 1 96 ? 9.683 -3.020 -1.977 1.00 88.69 96 PRO A C 1
ATOM 783 O O . PRO A 1 96 ? 9.937 -1.879 -1.586 1.00 88.69 96 PRO A O 1
ATOM 786 N N . LYS A 1 97 ? 10.291 -3.533 -3.055 1.00 86.75 97 LYS A N 1
ATOM 787 C CA . LYS A 1 97 ? 11.274 -2.765 -3.841 1.00 86.75 97 LYS A CA 1
ATOM 788 C C . LYS A 1 97 ? 10.611 -1.606 -4.583 1.00 86.75 97 LYS A C 1
ATOM 790 O O . LYS A 1 97 ? 11.216 -0.557 -4.780 1.00 86.75 97 LYS A O 1
ATOM 795 N N . GLU A 1 98 ? 9.367 -1.798 -4.995 1.00 84.31 98 GLU A N 1
ATOM 796 C CA . GLU A 1 98 ? 8.604 -0.850 -5.785 1.00 84.31 98 GLU A CA 1
ATOM 797 C C . GLU A 1 98 ? 7.839 0.146 -4.907 1.00 84.31 98 GLU A C 1
ATOM 799 O O . GLU A 1 98 ? 7.803 1.331 -5.246 1.00 84.31 98 GLU A O 1
ATOM 804 N N . PHE A 1 99 ? 7.262 -0.314 -3.794 1.00 87.06 99 PHE A N 1
ATOM 805 C CA . PHE A 1 99 ? 6.223 0.418 -3.065 1.00 87.06 99 PHE A CA 1
ATOM 806 C C . PHE A 1 99 ? 6.566 0.789 -1.617 1.00 87.06 99 PHE A C 1
ATOM 808 O O . PHE A 1 99 ? 5.812 1.540 -1.005 1.00 87.06 99 PHE A O 1
ATOM 815 N N . SER A 1 100 ? 7.699 0.348 -1.060 1.00 89.00 100 SER A N 1
ATOM 816 C CA . SER A 1 100 ? 8.037 0.643 0.348 1.00 89.00 100 SER A CA 1
ATOM 817 C C . SER A 1 100 ? 8.083 2.139 0.686 1.00 89.00 100 SER A C 1
ATOM 819 O O . SER A 1 100 ? 7.766 2.520 1.813 1.00 89.00 100 SER A O 1
ATOM 821 N N . ALA A 1 101 ? 8.442 2.992 -0.280 1.00 88.06 101 ALA A N 1
ATOM 822 C CA . ALA A 1 101 ? 8.406 4.445 -0.119 1.00 88.06 101 ALA A CA 1
ATOM 823 C C . ALA A 1 101 ? 6.974 4.979 0.059 1.00 88.06 101 ALA A C 1
ATOM 825 O O . ALA A 1 101 ? 6.758 5.830 0.915 1.00 88.06 101 ALA A O 1
ATOM 826 N N . LEU A 1 102 ? 5.980 4.430 -0.658 1.00 87.25 102 LEU A N 1
ATOM 827 C CA . LEU A 1 102 ? 4.587 4.885 -0.548 1.00 87.25 102 LEU A CA 1
ATOM 828 C C . LEU A 1 102 ? 4.033 4.688 0.861 1.00 87.25 102 LEU A C 1
ATOM 830 O O . LEU A 1 102 ? 3.368 5.576 1.392 1.00 87.25 102 LEU A O 1
ATOM 834 N N . TRP A 1 103 ? 4.340 3.552 1.490 1.00 91.38 103 TRP A N 1
ATOM 835 C CA . TRP A 1 103 ? 3.936 3.330 2.872 1.00 91.38 103 TRP A CA 1
ATOM 836 C C . TRP A 1 103 ? 4.553 4.363 3.810 1.00 91.38 103 TRP A C 1
ATOM 838 O O . TRP A 1 103 ? 3.832 5.022 4.550 1.00 91.38 103 TRP A O 1
ATOM 848 N N . LYS A 1 104 ? 5.876 4.546 3.747 1.00 89.12 104 LYS A N 1
ATOM 849 C CA . LYS A 1 104 ? 6.600 5.450 4.652 1.00 89.12 104 LYS A CA 1
ATOM 850 C C . LYS A 1 104 ? 6.203 6.916 4.484 1.00 89.12 104 LYS A C 1
ATOM 852 O O . LYS A 1 104 ? 6.135 7.630 5.477 1.00 89.12 104 LYS A O 1
ATOM 857 N N . GLU A 1 105 ? 5.981 7.355 3.250 1.00 85.88 105 GLU A N 1
ATOM 858 C CA . GLU A 1 105 ? 5.760 8.766 2.925 1.00 85.88 105 GLU A CA 1
ATOM 859 C C . GLU A 1 105 ? 4.281 9.170 2.971 1.00 85.88 105 GLU A C 1
ATOM 861 O O . GLU A 1 105 ? 3.986 10.323 3.278 1.00 85.88 105 GLU A O 1
ATOM 866 N N . PHE A 1 106 ? 3.351 8.244 2.706 1.00 84.69 106 PHE A N 1
ATOM 867 C CA . PHE A 1 106 ? 1.929 8.575 2.556 1.00 84.69 106 PHE A CA 1
ATOM 868 C C . PHE A 1 106 ? 1.021 7.772 3.489 1.00 84.69 106 PHE A C 1
ATOM 870 O O . PHE A 1 106 ? 0.299 8.355 4.300 1.00 84.69 106 PHE A O 1
ATOM 877 N N . PHE A 1 107 ? 1.041 6.442 3.398 1.00 89.44 107 PHE A N 1
ATOM 878 C CA . PHE A 1 107 ? 0.020 5.618 4.057 1.00 89.44 107 PHE A CA 1
ATOM 879 C C . PHE A 1 107 ? 0.222 5.502 5.573 1.00 89.44 107 PHE A C 1
ATOM 881 O O . PHE A 1 107 ? -0.742 5.585 6.334 1.00 89.44 107 PHE A O 1
ATOM 888 N N . ALA A 1 108 ? 1.470 5.407 6.041 1.00 90.69 108 ALA A N 1
ATOM 889 C CA . ALA A 1 108 ? 1.786 5.248 7.459 1.00 90.69 108 ALA A CA 1
ATOM 890 C C . ALA A 1 108 ? 1.257 6.409 8.316 1.00 90.69 108 ALA A C 1
ATOM 892 O O . ALA A 1 108 ? 0.822 6.190 9.445 1.00 90.69 108 ALA A O 1
ATOM 893 N N . ALA A 1 109 ? 1.249 7.637 7.787 1.00 87.75 109 ALA A N 1
ATOM 894 C CA . ALA A 1 109 ? 0.711 8.797 8.494 1.00 87.75 109 ALA A CA 1
ATOM 895 C C . ALA A 1 109 ? -0.808 8.681 8.711 1.00 87.75 109 ALA A C 1
ATOM 897 O O . ALA A 1 109 ? -1.290 8.918 9.820 1.00 87.75 109 ALA A O 1
ATOM 898 N N . GLY A 1 110 ? -1.550 8.262 7.680 1.00 86.88 110 GLY A N 1
ATOM 899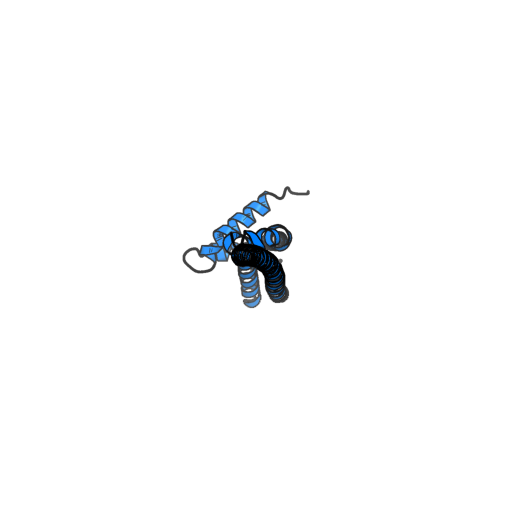 C CA . GLY A 1 110 ? -2.990 8.012 7.771 1.00 86.88 110 GLY A CA 1
ATOM 900 C C . GLY A 1 110 ? -3.307 6.852 8.712 1.00 86.88 110 GLY A C 1
ATOM 901 O O . GLY A 1 110 ? -4.110 7.005 9.630 1.00 86.88 110 GLY A O 1
ATOM 902 N N . ALA A 1 111 ? -2.595 5.733 8.562 1.00 92.88 111 ALA A N 1
ATOM 903 C CA . ALA A 1 111 ? -2.739 4.562 9.419 1.00 92.88 111 ALA A CA 1
ATOM 904 C C . ALA A 1 111 ? -2.473 4.892 10.898 1.00 92.88 111 ALA A C 1
ATOM 906 O O . ALA A 1 111 ? -3.260 4.520 11.770 1.00 92.88 111 ALA A O 1
ATOM 907 N N . LYS A 1 112 ? -1.413 5.661 11.180 1.00 91.62 112 LYS A N 1
ATOM 908 C CA . LYS A 1 112 ? -1.098 6.167 12.521 1.00 91.62 112 LYS A CA 1
ATOM 909 C C . LYS A 1 112 ? -2.190 7.098 13.049 1.00 91.62 112 LYS A C 1
ATOM 911 O O . LYS A 1 112 ? -2.582 6.964 14.205 1.00 91.62 112 LYS A O 1
ATOM 916 N N . SER A 1 113 ? -2.692 8.020 12.227 1.00 88.69 113 SER A N 1
ATOM 917 C CA . SER A 1 113 ? -3.788 8.911 12.621 1.00 88.69 113 SER A CA 1
ATOM 918 C C . SER A 1 113 ? -5.044 8.116 12.983 1.00 88.69 113 SER A C 1
ATOM 920 O O . SER A 1 113 ? -5.567 8.291 14.081 1.00 88.69 113 SER A O 1
ATOM 922 N N . GLY A 1 114 ? -5.468 7.161 12.150 1.00 89.00 114 GLY A N 1
ATOM 923 C CA . GLY A 1 114 ? -6.585 6.277 12.483 1.00 89.00 114 GLY A CA 1
ATOM 924 C C . GLY A 1 114 ? -6.337 5.449 13.744 1.00 89.00 114 GLY A C 1
ATOM 925 O O . GLY A 1 114 ? -7.234 5.304 14.563 1.00 89.00 114 GLY A O 1
ATOM 926 N N . TYR A 1 115 ? -5.111 4.970 13.966 1.00 92.56 115 TYR A N 1
ATOM 927 C CA . TYR A 1 115 ? -4.772 4.226 15.183 1.00 92.56 115 TYR A CA 1
ATOM 928 C C . TYR A 1 115 ? -4.786 5.092 16.453 1.00 92.56 115 TYR A C 1
ATOM 930 O O . TYR A 1 115 ? -5.010 4.571 17.541 1.00 92.56 115 TYR A O 1
ATOM 938 N N . SER A 1 116 ? -4.594 6.409 16.334 1.00 89.56 116 SER A N 1
ATOM 939 C CA . SER A 1 116 ? -4.724 7.338 17.467 1.00 89.56 116 SER A CA 1
ATOM 940 C C . SER A 1 116 ? -6.179 7.600 17.878 1.00 89.56 116 SER A C 1
ATOM 942 O O . SER A 1 116 ? -6.434 8.071 18.984 1.00 89.56 116 SER A O 1
ATOM 944 N N . GLN A 1 117 ? -7.143 7.259 17.018 1.00 89.00 117 GLN A N 1
ATOM 945 C CA . GLN A 1 117 ? -8.565 7.436 17.288 1.00 89.00 117 GLN A C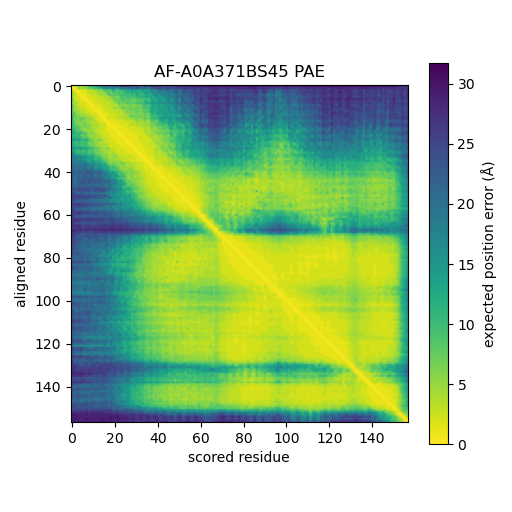A 1
ATOM 946 C C . GLN A 1 117 ? -9.120 6.259 18.091 1.00 89.00 117 GLN A C 1
ATOM 948 O O . GLN A 1 117 ? -9.034 5.107 17.660 1.00 89.00 117 GLN A O 1
ATOM 953 N N . ALA A 1 118 ? -9.744 6.540 19.237 1.00 88.62 118 ALA A N 1
ATOM 954 C CA . ALA A 1 118 ? -10.177 5.514 20.189 1.00 88.62 118 ALA A CA 1
ATOM 955 C C . ALA A 1 118 ? -11.109 4.460 19.562 1.00 88.62 118 ALA A C 1
ATOM 957 O O . ALA A 1 118 ? -10.936 3.260 19.783 1.00 88.62 118 ALA A O 1
ATOM 958 N N . ALA A 1 119 ? -12.061 4.893 18.733 1.00 88.12 119 ALA A N 1
ATOM 959 C CA . ALA A 1 119 ? -13.009 4.013 18.062 1.00 88.12 119 ALA A CA 1
ATOM 960 C C . ALA A 1 119 ? -12.363 3.064 17.048 1.00 88.12 119 ALA A C 1
ATOM 962 O O . ALA A 1 119 ? -12.697 1.878 16.987 1.00 88.12 119 ALA A O 1
ATOM 963 N N . LEU A 1 120 ? -11.431 3.585 16.254 1.00 90.31 120 LEU A N 1
ATOM 964 C CA . LEU A 1 120 ? -10.708 2.807 15.258 1.00 90.31 120 LEU A CA 1
ATOM 965 C C . LEU A 1 120 ? -9.708 1.870 15.932 1.00 90.31 120 LEU A C 1
ATOM 967 O O . LEU A 1 120 ? -9.669 0.692 15.584 1.00 90.31 120 LEU A O 1
ATOM 971 N N . LYS A 1 121 ? -8.972 2.346 16.942 1.00 91.44 121 LYS A N 1
ATOM 972 C CA . LYS A 1 121 ? -8.060 1.526 17.749 1.00 91.44 121 LYS A CA 1
ATOM 973 C C . LYS A 1 121 ? -8.781 0.333 18.371 1.00 91.44 121 LYS A C 1
ATOM 975 O O . LYS A 1 121 ? -8.371 -0.803 18.153 1.00 91.44 121 LYS A O 1
ATOM 980 N N . ALA A 1 122 ? -9.900 0.573 19.058 1.00 89.12 122 ALA A N 1
ATOM 981 C CA . ALA A 1 122 ? -10.694 -0.489 19.671 1.00 89.12 122 ALA A CA 1
ATOM 982 C C . ALA A 1 122 ? -11.220 -1.496 18.634 1.00 89.12 122 ALA A C 1
ATOM 984 O O . ALA A 1 122 ? -11.192 -2.704 18.872 1.00 89.12 122 ALA A O 1
ATOM 985 N N . ASN A 1 123 ? -11.661 -1.017 17.464 1.00 90.06 123 ASN A N 1
ATOM 986 C CA . ASN A 1 123 ? -12.094 -1.891 16.375 1.00 90.06 123 ASN A CA 1
ATOM 987 C C . ASN A 1 123 ? -10.948 -2.774 15.855 1.00 90.06 123 ASN A C 1
ATOM 989 O O . ASN A 1 123 ? -11.146 -3.975 15.686 1.00 90.06 123 ASN A O 1
ATOM 993 N N . LEU A 1 124 ? -9.751 -2.209 15.662 1.00 91.06 124 LEU A N 1
ATOM 994 C CA . LEU A 1 124 ? -8.580 -2.966 15.221 1.00 91.06 124 LEU A CA 1
ATOM 995 C C . LEU A 1 124 ? -8.178 -4.028 16.237 1.00 91.06 124 LEU A C 1
ATOM 997 O O . LEU A 1 124 ? -7.918 -5.166 15.862 1.00 91.06 124 LEU A O 1
ATOM 1001 N N . GLU A 1 125 ? -8.127 -3.670 17.518 1.00 90.00 125 GLU A N 1
ATOM 1002 C CA . GLU A 1 125 ? -7.760 -4.605 18.580 1.00 90.00 125 GLU A CA 1
ATOM 1003 C C . GLU A 1 125 ? -8.784 -5.736 18.707 1.00 90.00 125 GLU A C 1
ATOM 1005 O O . GLU A 1 125 ? -8.400 -6.895 18.868 1.00 90.00 125 GLU A O 1
ATOM 1010 N N . GLN A 1 126 ? -10.075 -5.433 18.536 1.00 88.12 126 GLN A N 1
ATOM 1011 C CA . GLN A 1 126 ? -11.123 -6.448 18.476 1.00 88.12 126 GLN A CA 1
ATOM 1012 C C . GLN A 1 126 ? -10.940 -7.388 17.277 1.00 88.12 126 GLN A C 1
ATOM 1014 O O . GLN A 1 126 ? -11.042 -8.604 17.436 1.00 88.12 126 GLN A O 1
ATOM 1019 N N . LEU A 1 127 ? -10.666 -6.846 16.087 1.00 87.06 127 LEU A N 1
ATOM 1020 C CA . LEU A 1 127 ? -10.406 -7.651 14.893 1.00 87.06 127 LEU A CA 1
ATOM 1021 C C . LEU A 1 127 ? -9.146 -8.513 15.056 1.00 87.06 127 LEU A C 1
ATOM 1023 O O . LEU A 1 127 ? -9.142 -9.676 14.660 1.00 87.06 127 LEU A O 1
ATOM 1027 N N . ALA A 1 128 ? -8.092 -7.962 15.659 1.00 87.25 128 ALA A N 1
ATOM 1028 C CA . ALA A 1 128 ? -6.828 -8.646 15.904 1.00 87.25 128 ALA A CA 1
ATOM 1029 C C . ALA A 1 128 ? -6.940 -9.755 16.960 1.00 87.25 128 ALA A C 1
ATOM 1031 O O . ALA A 1 128 ? -6.196 -10.731 16.899 1.00 87.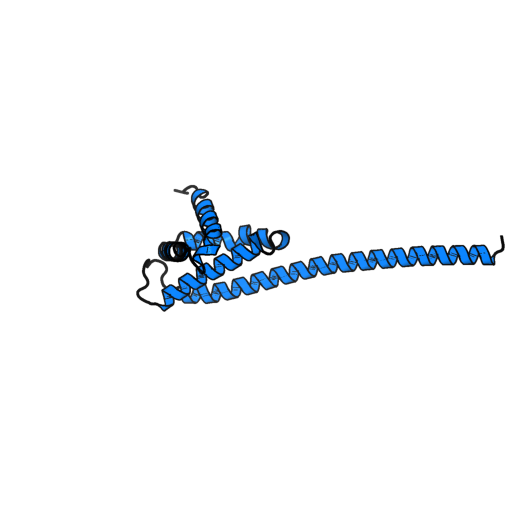25 128 ALA A O 1
ATOM 1032 N N . ALA A 1 129 ? -7.869 -9.643 17.912 1.00 86.06 129 ALA A N 1
ATOM 1033 C CA . ALA A 1 129 ? -8.097 -10.670 18.928 1.00 86.06 129 ALA A CA 1
ATOM 1034 C C . ALA A 1 129 ? -8.672 -11.981 18.352 1.00 86.06 129 ALA A C 1
ATOM 1036 O O . ALA A 1 129 ? -8.550 -13.031 18.980 1.00 86.06 129 ALA A O 1
ATOM 1037 N N . MET A 1 130 ? -9.268 -11.942 17.155 1.00 82.69 130 MET A N 1
ATOM 1038 C CA . MET A 1 130 ? -9.780 -13.119 16.443 1.00 82.69 130 MET A CA 1
ATOM 1039 C C . MET A 1 130 ? -8.641 -13.818 15.683 1.00 82.69 130 MET A C 1
ATOM 1041 O O . MET A 1 130 ? -8.487 -13.667 14.473 1.00 82.69 130 MET A O 1
ATOM 1045 N N . THR A 1 131 ? -7.777 -14.526 16.412 1.00 77.38 131 THR A N 1
ATOM 1046 C CA . THR A 1 131 ? -6.528 -15.105 15.877 1.00 77.38 131 THR A CA 1
ATOM 1047 C C . THR A 1 131 ? -6.700 -16.456 15.188 1.00 77.38 131 THR A C 1
ATOM 1049 O O . THR A 1 131 ? -5.788 -16.912 14.498 1.00 77.38 131 THR A O 1
ATOM 1052 N N . ASP A 1 132 ? -7.846 -17.108 15.362 1.00 71.62 132 ASP A N 1
ATOM 1053 C CA . ASP A 1 132 ? -8.109 -18.445 14.845 1.00 71.62 132 ASP A CA 1
ATOM 1054 C C . ASP A 1 132 ? -8.428 -18.445 13.343 1.00 71.62 132 ASP A C 1
ATOM 1056 O O . ASP A 1 132 ? -8.077 -19.411 12.663 1.00 71.62 132 ASP A O 1
ATOM 1060 N N . ARG A 1 133 ? -9.060 -17.383 12.807 1.00 65.44 133 ARG A N 1
ATOM 1061 C CA . ARG A 1 133 ? -9.370 -17.192 11.371 1.00 65.44 133 ARG A CA 1
ATOM 1062 C C . ARG A 1 133 ? -9.549 -15.708 11.010 1.00 65.44 133 ARG A C 1
ATOM 1064 O O . ARG A 1 133 ? -9.865 -14.880 11.854 1.00 65.44 133 ARG A O 1
ATOM 1071 N N . GLY A 1 134 ? -9.462 -15.385 9.716 1.00 72.19 134 GLY A N 1
ATOM 1072 C CA . GLY A 1 134 ? -9.828 -14.063 9.186 1.00 72.19 134 GLY A CA 1
ATOM 1073 C C . GLY A 1 134 ? -8.763 -12.983 9.407 1.00 72.19 134 GLY A C 1
ATOM 1074 O O . GLY A 1 134 ? -7.570 -13.280 9.421 1.00 72.19 134 GLY A O 1
ATOM 1075 N N . PHE A 1 135 ? -9.197 -11.725 9.543 1.00 78.69 135 PHE A N 1
ATOM 1076 C CA . PHE A 1 135 ? -8.309 -10.558 9.646 1.00 78.69 135 PHE A CA 1
ATOM 1077 C C . PHE A 1 135 ? -7.308 -10.643 10.800 1.00 78.69 135 PHE A C 1
ATOM 1079 O O . PHE A 1 135 ? -6.140 -10.299 10.629 1.00 78.69 135 PHE A O 1
ATOM 1086 N N . GLY A 1 136 ? -7.721 -11.163 11.958 1.00 78.69 136 GLY A N 1
ATOM 1087 C CA . GLY A 1 136 ? -6.861 -11.198 13.138 1.00 78.69 136 GLY A CA 1
ATOM 1088 C C . GLY A 1 136 ? -5.635 -12.102 13.017 1.00 78.69 136 GLY A C 1
ATOM 1089 O O . GLY A 1 136 ? -4.646 -11.859 13.711 1.00 78.69 136 GLY A O 1
ATOM 1090 N N . PHE A 1 137 ? -5.640 -13.071 12.093 1.00 78.31 137 PHE A N 1
ATOM 1091 C CA . PHE A 1 137 ? -4.472 -13.905 11.804 1.00 78.31 137 PHE A CA 1
ATOM 1092 C C . PHE A 1 137 ? -3.338 -13.109 11.137 1.00 78.31 137 PHE A C 1
ATOM 1094 O O . PHE A 1 137 ? -2.180 -13.231 11.530 1.00 78.31 137 PHE A O 1
ATOM 1101 N N . TYR A 1 138 ? -3.652 -12.266 10.149 1.00 80.00 138 TYR A N 1
ATOM 1102 C CA . TYR A 1 138 ? -2.646 -11.540 9.359 1.00 80.00 138 TYR A CA 1
ATOM 1103 C C . TYR A 1 138 ? -2.444 -10.077 9.777 1.00 80.00 138 TYR A C 1
ATOM 1105 O O . TYR A 1 138 ? -1.483 -9.438 9.346 1.00 80.00 138 TYR A O 1
ATOM 1113 N N . ALA A 1 139 ? -3.318 -9.532 10.623 1.00 81.25 139 ALA A N 1
ATOM 1114 C CA . ALA A 1 139 ? -3.219 -8.159 11.109 1.00 81.25 139 ALA A CA 1
ATOM 1115 C C . ALA A 1 139 ? -2.209 -7.971 12.252 1.00 81.25 139 ALA A C 1
ATOM 1117 O O . ALA A 1 139 ? -1.909 -6.833 12.607 1.00 81.25 139 ALA A O 1
ATOM 1118 N N . GLN A 1 140 ? -1.659 -9.051 12.819 1.00 86.06 140 GLN A N 1
ATOM 1119 C CA . GLN A 1 140 ? -0.702 -8.969 13.934 1.00 86.06 140 GLN A CA 1
ATOM 1120 C C . GLN A 1 140 ? 0.560 -8.183 13.571 1.00 86.06 140 GLN A C 1
ATOM 1122 O O . GLN A 1 140 ? 1.039 -7.375 14.367 1.00 86.06 140 GLN A O 1
ATOM 1127 N N . ASP A 1 141 ? 1.080 -8.382 12.358 1.00 88.31 141 ASP A N 1
ATOM 1128 C CA . ASP A 1 141 ? 2.265 -7.664 11.886 1.00 88.31 141 ASP A CA 1
ATOM 1129 C C . ASP A 1 141 ? 1.985 -6.167 11.718 1.00 88.31 141 ASP A C 1
ATOM 1131 O O . ASP A 1 141 ? 2.771 -5.336 12.176 1.00 88.31 141 ASP A O 1
ATOM 1135 N N . LEU A 1 142 ? 0.832 -5.827 11.130 1.00 90.94 142 LEU A N 1
ATOM 1136 C CA . LEU A 1 142 ? 0.374 -4.444 11.010 1.00 90.94 142 LEU A CA 1
ATOM 1137 C C . LEU A 1 142 ? 0.210 -3.806 12.396 1.00 90.94 142 LEU A C 1
ATOM 1139 O O . LEU A 1 142 ? 0.695 -2.704 12.632 1.00 90.94 142 LEU A O 1
ATOM 1143 N N . LEU A 1 143 ? -0.426 -4.506 13.339 1.00 91.06 143 LEU A N 1
ATOM 1144 C CA . LEU A 1 143 ? -0.641 -4.009 14.697 1.00 91.06 143 LEU A CA 1
ATOM 1145 C C . LEU A 1 143 ? 0.686 -3.773 15.430 1.00 91.06 143 LEU A C 1
ATOM 1147 O O . LEU A 1 143 ? 0.854 -2.761 16.113 1.00 91.06 143 LEU A O 1
ATOM 1151 N N . LYS A 1 144 ? 1.652 -4.683 15.271 1.00 90.69 144 LYS A N 1
ATOM 1152 C CA . LYS A 1 144 ? 3.006 -4.525 15.811 1.00 90.69 144 LYS A CA 1
ATOM 1153 C C . LYS A 1 144 ? 3.685 -3.281 15.243 1.00 90.69 144 LYS A C 1
ATOM 1155 O O . LYS A 1 144 ? 4.330 -2.544 15.989 1.00 90.69 144 LYS A O 1
ATOM 1160 N N . GLU A 1 145 ? 3.537 -3.040 13.946 1.00 91.12 145 GLU A N 1
ATOM 1161 C CA . GLU A 1 145 ? 4.089 -1.859 13.295 1.00 91.12 145 GLU A CA 1
ATOM 1162 C C . GLU A 1 145 ? 3.432 -0.562 13.784 1.00 91.12 145 GLU A C 1
ATOM 1164 O O . GLU A 1 145 ? 4.144 0.365 14.172 1.00 91.12 145 GLU A O 1
ATOM 1169 N N . LEU A 1 146 ? 2.101 -0.517 13.872 1.00 92.06 146 LEU A N 1
ATOM 1170 C CA . LEU A 1 146 ? 1.365 0.649 14.373 1.00 92.06 146 LEU A CA 1
ATOM 1171 C C . LEU A 1 146 ? 1.743 0.989 15.820 1.00 92.06 146 LEU A C 1
ATOM 1173 O O . LEU A 1 146 ? 2.001 2.151 16.135 1.00 92.06 146 LEU A O 1
ATOM 1177 N N . ARG A 1 147 ? 1.881 -0.020 16.687 1.00 91.25 147 ARG A N 1
ATOM 1178 C CA . ARG A 1 147 ? 2.368 0.161 18.066 1.00 91.25 147 ARG A CA 1
ATOM 1179 C C . ARG A 1 147 ? 3.795 0.703 18.110 1.00 91.25 147 ARG A C 1
ATOM 1181 O O . ARG A 1 147 ? 4.104 1.572 18.921 1.00 91.25 147 ARG A O 1
ATOM 1188 N N . ALA A 1 148 ? 4.669 0.230 17.222 1.00 90.44 148 ALA A N 1
ATOM 1189 C CA . ALA A 1 148 ? 6.031 0.747 17.123 1.00 90.44 148 ALA A CA 1
ATOM 1190 C C . ALA A 1 148 ? 6.072 2.202 16.617 1.00 90.44 148 ALA A C 1
ATOM 1192 O O . ALA A 1 148 ? 6.943 2.964 17.033 1.00 90.44 148 ALA A O 1
ATOM 1193 N N . MET A 1 149 ? 5.152 2.600 15.732 1.00 88.81 149 MET A N 1
ATOM 1194 C CA . MET A 1 149 ? 5.013 3.985 15.262 1.00 88.81 149 MET A CA 1
ATOM 1195 C C . MET A 1 149 ? 4.467 4.921 16.348 1.00 88.81 149 MET A C 1
ATOM 1197 O O . MET A 1 149 ? 4.941 6.053 16.471 1.00 88.81 149 MET A O 1
ATOM 1201 N N . GLU A 1 150 ? 3.502 4.449 17.143 1.00 85.12 150 GLU A N 1
ATOM 1202 C CA . GLU A 1 150 ? 2.958 5.161 18.307 1.00 85.12 150 GLU A CA 1
ATOM 1203 C C . GLU A 1 150 ? 4.073 5.434 19.330 1.00 85.12 150 GLU A C 1
ATOM 1205 O O . GLU A 1 150 ? 4.324 6.587 19.670 1.00 85.12 150 GLU A O 1
ATOM 1210 N N . ALA A 1 151 ? 4.848 4.408 19.704 1.00 82.94 151 ALA A N 1
ATOM 1211 C CA . ALA A 1 151 ? 5.946 4.526 20.671 1.00 82.94 151 ALA A CA 1
ATOM 1212 C C . ALA A 1 151 ? 7.105 5.442 20.224 1.00 82.94 151 ALA A C 1
ATOM 1214 O O . ALA A 1 151 ? 7.828 5.981 21.057 1.00 82.94 151 ALA A O 1
ATOM 1215 N N . LYS A 1 152 ? 7.313 5.614 18.913 1.00 76.62 152 LYS A N 1
ATOM 1216 C CA . LYS A 1 152 ? 8.369 6.477 18.350 1.00 76.62 152 LYS A CA 1
ATOM 1217 C C . LYS A 1 152 ? 7.978 7.950 18.254 1.00 76.62 152 LYS A C 1
ATOM 1219 O O . LYS A 1 152 ? 8.786 8.751 17.792 1.00 76.62 152 LYS A O 1
ATOM 1224 N N . SER A 1 153 ? 6.757 8.305 18.638 1.00 62.31 153 SER A N 1
ATOM 1225 C CA . SER A 1 153 ? 6.304 9.692 18.650 1.00 62.31 153 SER A CA 1
ATOM 1226 C C . SER A 1 153 ? 6.504 10.249 20.057 1.00 62.31 153 SER A C 1
ATOM 1228 O O . SER A 1 153 ? 5.680 9.951 20.918 1.00 62.31 153 SER A O 1
ATOM 1230 N N . PRO A 1 154 ? 7.590 10.997 20.338 1.00 51.75 154 PRO A N 1
ATOM 1231 C CA . PRO A 1 154 ? 7.672 11.723 21.597 1.00 51.75 154 PRO A CA 1
ATOM 1232 C C . PRO A 1 154 ? 6.480 12.678 21.661 1.00 51.75 154 PRO A C 1
ATOM 1234 O O . PRO A 1 154 ? 6.134 13.299 20.652 1.00 51.75 154 PRO A O 1
ATOM 1237 N N . SER A 1 155 ? 5.830 12.748 22.821 1.00 49.09 155 SER A N 1
ATOM 1238 C CA . SER A 1 155 ? 4.804 13.747 23.090 1.00 49.09 155 SER A CA 1
ATOM 1239 C C . SER A 1 155 ? 5.414 15.123 22.836 1.00 49.09 155 SER A C 1
ATOM 1241 O O . SER A 1 155 ? 6.298 15.568 23.567 1.00 49.09 155 SER A O 1
ATOM 1243 N N . THR A 1 156 ? 4.997 15.788 21.762 1.00 48.06 156 THR A N 1
ATOM 1244 C CA . THR A 1 156 ? 5.082 17.248 21.695 1.00 48.06 156 THR A CA 1
ATOM 1245 C C . THR A 1 156 ? 3.997 17.786 22.618 1.00 48.06 156 THR A C 1
ATOM 1247 O O . THR A 1 156 ? 2.914 18.133 22.152 1.00 48.06 156 THR A O 1
ATOM 1250 N N . ASP A 1 157 ? 4.284 17.726 23.917 1.00 39.62 157 ASP A N 1
ATOM 1251 C CA . ASP A 1 157 ? 3.706 18.628 24.914 1.00 39.62 157 ASP A CA 1
ATOM 1252 C C . ASP A 1 157 ? 4.466 19.961 24.874 1.00 39.62 157 ASP A C 1
ATOM 1254 O O . ASP A 1 157 ? 5.714 19.926 24.720 1.00 39.62 157 ASP A O 1
#

Mean predicted aligned error: 10.42 Å

Solvent-accessible surface area (backbone atoms only — not comparable to full-atom values): 8609 Å² total; per-residue (Å²): 136,56,74,67,58,56,51,51,51,51,52,50,51,52,50,52,51,51,51,50,54,51,50,52,51,52,50,51,51,51,55,53,48,52,53,52,51,52,52,53,49,50,53,50,53,50,52,55,51,52,52,52,49,56,56,37,61,70,48,33,65,77,56,84,49,64,71,61,93,46,68,63,36,51,52,24,49,47,51,46,52,55,49,52,45,51,52,48,41,44,14,69,67,75,39,39,92,83,30,38,63,54,32,72,78,53,48,48,60,53,51,48,53,47,53,71,31,64,18,46,33,52,51,50,53,57,45,38,69,38,55,92,58,70,67,10,53,70,38,50,64,56,51,53,49,50,52,53,56,56,73,70,52,76,82,88,120

Foldseek 3Di:
DDPVVVVVVVVVVVVVVVVVVVVVVVVVVVVVVVVVVLVVVQVVVVVVLVVLLVVLVVQCPDLQDQDDPDPSNLVSLVSNLVSLLVLCCVCPPVCVVRRVCVCVPPSVVVLLVLCVGNNSVSSLVVQLVPCPDDPVVSCPVVVVVSVVVVVPDDPPD

pLDDT: mean 82.38, std 9.24, range [39.62, 94.12]

Nearest PDB structures (foldseek):
  4yn0-assembly1_B  TM=3.320E-01  e=5.970E+00  Mus musculus

Secondary structure (DSSP, 8-state):
--HHHHHHHHHHHHHHHHHHHHHHHHHHHHHHHHHHHHHHHHHHHHHHHHHHHHHHHHH---SS-SS-SSHHHHHHHHHHHHHHHHHHHIIIIISHHHHHHHIIIIIHHHHHHHHHSHHHHHHHHHHHH--SSTHHHHHHHHHHHHHHHHHTS----

Sequence (157 aa):
MDAAEQMAQVAQVVTGVASTVIALLALAVAVRSDRRSREALKVQTYLQLRSRFIEIYRDLGPIEEVKPDNIEFKLSRQAYWYHVWDEWYICNRLAPKEFSALWKEFFAAGAKSGYSQAALKANLEQLAAMTDRGFGFYAQDLLKELRAMEAKSPSTD

Radius of gyration: 26.8 Å; Cα contacts (8 Å, |Δi|>4): 98; chains: 1; bounding box: 70×37×78 Å